Protein AF-Q1QJ31-F1 (afdb_monomer_lite)

Foldseek 3Di:
DEKDWPDQEAEAFDKIKIKQAQAQFFFKKKKWKWFDLVFFFPVNDTDTDDIDMDTQLDPQFPVRGSPRMGIHMDTHHNVRRQERTKMKMWMDTPPDIYIDIHGHYHDPPPD

Radius of gyration: 14.3 Å; chains: 1; bounding box: 33×32×36 Å

Secondary structure (DSSP, 8-state):
-EEEES-SEE-TT-EEEEEEESPPTT-EEEEEEEEBTTB--TTS---BPPPEEEETTSTT-SS-S-SSEEEEEEEPPSSSTTTTPEEEEEEEETTEEEEEEEEEPPP----

Sequence (111 aa):
MTVTTDRLDYVPGSTATFIAAGVNSGRSIRFQIVDLASAPGINGIADVYAPFKVTDGGTGDADRPANGTVVAKWQVPADGSATGAKLQLTATSGSRTAITTFSDAPNKIVS

Organism: Nitrobacter hamburgensis (strain DSM 10229 / NCIMB 13809 / X14) (NCBI:txid323097)

pLDDT: mean 95.29, std 10.03, range [42.06, 98.88]

Structure (mmCIF, N/CA/C/O backbone):
data_AF-Q1QJ31-F1
#
_entry.id   AF-Q1QJ31-F1
#
loop_
_atom_site.group_PDB
_atom_site.id
_atom_site.type_symbol
_atom_site.label_atom_id
_atom_site.label_alt_id
_atom_site.label_comp_id
_atom_site.label_asym_id
_atom_site.label_entity_id
_atom_site.label_seq_id
_atom_site.pdbx_PDB_ins_code
_atom_site.Cartn_x
_atom_site.Cartn_y
_atom_site.Cartn_z
_atom_site.occupancy
_atom_site.B_iso_or_equiv
_atom_site.auth_seq_id
_atom_site.auth_comp_id
_atom_site.auth_asym_id
_atom_site.auth_atom_id
_atom_site.pdbx_PDB_model_num
ATOM 1 N N . MET A 1 1 ? 1.089 3.779 15.849 1.00 95.38 1 MET A N 1
ATOM 2 C CA . MET A 1 1 ? 0.386 2.958 14.854 1.00 95.38 1 MET A CA 1
ATOM 3 C C . MET A 1 1 ? 1.442 2.284 14.012 1.00 95.38 1 MET A C 1
ATOM 5 O O . MET A 1 1 ? 2.540 2.824 13.913 1.00 95.38 1 MET A O 1
ATOM 9 N N . THR A 1 2 ? 1.129 1.134 13.454 1.00 98.56 2 THR A N 1
ATOM 10 C CA . THR A 1 2 ? 2.010 0.398 12.546 1.00 98.56 2 THR A CA 1
ATOM 11 C C . THR A 1 2 ? 1.321 0.257 11.199 1.00 98.56 2 THR A C 1
ATOM 13 O O . THR A 1 2 ? 0.106 0.430 11.105 1.00 98.56 2 THR A O 1
ATOM 16 N N . VAL A 1 3 ? 2.101 -0.032 10.162 1.00 98.81 3 VAL A N 1
ATOM 17 C CA . VAL A 1 3 ? 1.575 -0.458 8.869 1.00 98.81 3 VAL A CA 1
ATOM 18 C C . VAL A 1 3 ? 2.454 -1.581 8.334 1.00 98.81 3 VAL A C 1
ATOM 20 O O . VAL A 1 3 ? 3.679 -1.490 8.397 1.00 98.81 3 VAL A O 1
ATOM 23 N N . THR A 1 4 ? 1.836 -2.651 7.852 1.00 98.81 4 THR A N 1
ATOM 24 C CA . 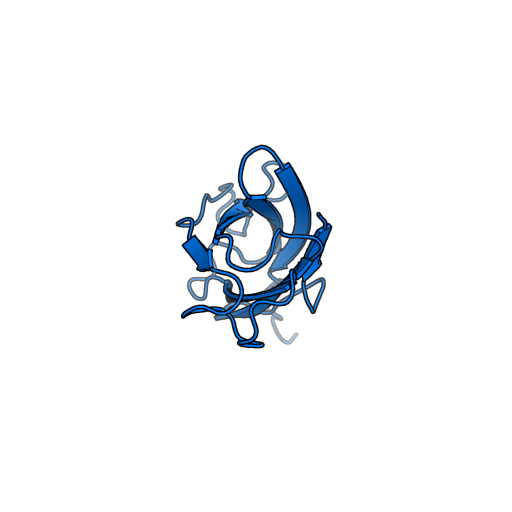THR A 1 4 ? 2.507 -3.794 7.228 1.00 98.81 4 THR A CA 1
ATOM 25 C C . THR A 1 4 ? 1.786 -4.188 5.948 1.00 98.81 4 THR A C 1
ATOM 27 O O . THR A 1 4 ? 0.693 -3.703 5.651 1.00 98.81 4 THR A O 1
ATOM 30 N N . THR A 1 5 ? 2.416 -5.073 5.190 1.00 98.56 5 THR A N 1
ATOM 31 C CA . THR A 1 5 ? 1.859 -5.702 3.997 1.00 98.56 5 THR A CA 1
ATOM 32 C C . THR A 1 5 ? 1.825 -7.221 4.212 1.00 98.56 5 THR A C 1
ATOM 34 O O . THR A 1 5 ? 2.603 -7.737 5.018 1.00 98.56 5 THR A O 1
ATOM 37 N N . ASP A 1 6 ? 0.929 -7.951 3.543 1.00 98.38 6 ASP A N 1
ATOM 38 C CA . ASP A 1 6 ? 0.813 -9.412 3.709 1.00 98.38 6 ASP A CA 1
ATOM 39 C C . ASP A 1 6 ? 1.961 -10.193 3.049 1.00 98.38 6 ASP A C 1
ATOM 41 O O . ASP A 1 6 ? 2.282 -11.311 3.453 1.00 98.38 6 ASP A O 1
ATOM 45 N N . ARG A 1 7 ? 2.614 -9.582 2.059 1.00 98.38 7 ARG A N 1
ATOM 46 C CA . ARG A 1 7 ? 3.829 -10.067 1.393 1.00 98.38 7 ARG A CA 1
ATOM 47 C C . ARG A 1 7 ? 4.845 -8.943 1.253 1.00 98.38 7 ARG A C 1
ATOM 49 O O . ARG A 1 7 ? 4.485 -7.765 1.244 1.00 98.38 7 ARG A O 1
ATOM 56 N N . LEU A 1 8 ? 6.112 -9.322 1.124 1.00 98.00 8 LEU A N 1
ATOM 57 C CA . LEU A 1 8 ? 7.206 -8.389 0.841 1.00 98.00 8 LEU A CA 1
ATOM 58 C C . LEU A 1 8 ? 7.405 -8.142 -0.658 1.00 98.00 8 LEU A C 1
ATOM 60 O O . LEU A 1 8 ? 8.037 -7.154 -1.012 1.00 98.00 8 LEU A O 1
ATOM 64 N N . ASP A 1 9 ? 6.871 -9.015 -1.510 1.00 97.88 9 ASP A N 1
ATOM 65 C CA . ASP A 1 9 ? 7.029 -8.969 -2.961 1.00 97.88 9 ASP A CA 1
ATOM 66 C C . ASP A 1 9 ? 5.730 -9.430 -3.638 1.00 97.88 9 ASP A C 1
ATOM 68 O O . ASP A 1 9 ? 5.106 -10.412 -3.206 1.00 97.88 9 ASP A O 1
ATOM 72 N N . TYR A 1 10 ? 5.302 -8.700 -4.662 1.00 97.19 10 TYR A N 1
ATOM 73 C CA . TYR A 1 10 ? 4.035 -8.905 -5.362 1.00 97.19 10 TYR A CA 1
ATOM 74 C C . TYR A 1 10 ? 4.285 -8.987 -6.852 1.00 97.19 10 TYR A C 1
ATOM 76 O O . TYR A 1 10 ? 5.072 -8.223 -7.372 1.00 97.19 10 TYR A O 1
ATOM 84 N N . VAL A 1 11 ? 3.592 -9.872 -7.560 1.00 95.38 11 VAL A N 1
ATOM 85 C CA . VAL A 1 11 ? 3.677 -9.871 -9.027 1.00 95.38 11 VAL A CA 1
ATOM 86 C C . VAL A 1 11 ? 2.916 -8.669 -9.608 1.00 95.38 11 VAL A C 1
ATOM 88 O O . VAL A 1 11 ? 1.886 -8.292 -9.019 1.00 95.38 11 VAL A O 1
ATOM 91 N N . PRO A 1 12 ? 3.331 -8.130 -10.771 1.00 95.56 12 PRO A N 1
ATOM 92 C CA . PRO A 1 12 ? 2.613 -7.047 -11.433 1.00 95.56 12 PRO A CA 1
ATOM 93 C C . PRO A 1 12 ? 1.132 -7.382 -11.620 1.00 95.56 12 PRO A C 1
ATOM 95 O O . PRO A 1 12 ? 0.762 -8.514 -11.950 1.00 95.56 12 PRO A O 1
ATOM 98 N N . GLY A 1 13 ? 0.259 -6.409 -11.361 1.00 95.81 13 GLY A N 1
ATOM 99 C CA . GLY A 1 13 ? -1.191 -6.593 -11.449 1.00 95.81 13 GLY A CA 1
ATOM 100 C C . GLY A 1 13 ? -1.834 -7.428 -10.335 1.00 95.81 13 GLY A C 1
ATOM 101 O O . GLY A 1 13 ? -3.045 -7.643 -10.385 1.00 95.81 13 GLY A O 1
ATOM 102 N N . SER A 1 14 ? -1.091 -7.905 -9.331 1.00 97.12 14 SER A N 1
ATOM 103 C CA . SER A 1 14 ? -1.694 -8.557 -8.158 1.00 97.12 14 SER A CA 1
ATOM 104 C C . SER A 1 14 ? -2.254 -7.549 -7.146 1.00 97.12 14 SER A C 1
ATOM 106 O O . SER A 1 14 ? -2.168 -6.334 -7.322 1.00 97.12 14 SER A O 1
ATOM 108 N N . THR A 1 15 ? -2.881 -8.051 -6.080 1.00 98.19 15 THR A N 1
ATOM 109 C CA . THR A 1 15 ? -3.435 -7.219 -5.005 1.00 98.19 15 THR A CA 1
ATOM 110 C C . THR A 1 15 ? -2.574 -7.332 -3.754 1.00 98.19 15 THR A C 1
ATOM 112 O O . THR A 1 15 ? -2.421 -8.426 -3.209 1.00 98.19 15 THR A O 1
ATOM 115 N N . ALA A 1 16 ? -2.081 -6.196 -3.268 1.00 98.56 16 ALA A N 1
ATOM 116 C CA . ALA A 1 16 ? -1.445 -6.083 -1.966 1.00 98.56 16 ALA A CA 1
ATOM 117 C C . ALA A 1 16 ? -2.486 -5.833 -0.870 1.00 98.56 16 ALA A C 1
ATOM 119 O O . ALA A 1 16 ? -3.416 -5.040 -1.054 1.00 98.56 16 ALA A O 1
ATOM 120 N N . THR A 1 17 ? -2.322 -6.496 0.276 1.00 98.75 17 THR A N 1
ATOM 121 C CA . THR A 1 17 ? -3.131 -6.263 1.475 1.00 98.75 17 THR A CA 1
ATOM 122 C C . THR A 1 17 ? -2.302 -5.507 2.499 1.00 98.75 17 THR A C 1
ATOM 124 O O . THR A 1 17 ? -1.255 -5.970 2.949 1.00 98.75 17 THR A O 1
ATOM 127 N N . PHE A 1 18 ? -2.781 -4.332 2.885 1.00 98.81 18 PHE A N 1
ATOM 128 C CA . PHE A 1 18 ? -2.150 -3.472 3.875 1.00 98.81 18 PHE A CA 1
ATOM 129 C C . PHE A 1 18 ? -2.889 -3.579 5.199 1.00 98.81 18 PHE A C 1
ATOM 131 O O . PHE A 1 18 ? -4.114 -3.488 5.234 1.00 98.81 18 PHE A O 1
ATOM 138 N N . ILE A 1 19 ? -2.143 -3.732 6.289 1.00 98.75 19 ILE A N 1
ATOM 139 C CA . ILE A 1 19 ? -2.692 -3.833 7.641 1.00 98.75 19 ILE A CA 1
ATOM 140 C C . ILE A 1 19 ? -2.148 -2.659 8.442 1.00 98.75 19 ILE A C 1
ATOM 142 O O . ILE A 1 19 ? -0.946 -2.582 8.698 1.00 98.75 19 ILE A O 1
ATOM 146 N N . ALA A 1 20 ? -3.021 -1.733 8.828 1.00 98.69 20 ALA A N 1
ATOM 147 C CA . ALA A 1 20 ? -2.676 -0.626 9.709 1.00 98.69 20 ALA A CA 1
ATOM 148 C C . ALA A 1 20 ? -3.306 -0.847 11.085 1.00 98.69 20 ALA A C 1
ATOM 150 O O . ALA A 1 20 ? -4.518 -0.984 11.178 1.00 98.69 20 ALA A O 1
ATOM 151 N N . ALA A 1 21 ? -2.502 -0.865 12.150 1.00 98.38 21 ALA A N 1
ATOM 152 C CA . ALA A 1 21 ? -2.967 -1.194 13.500 1.00 98.38 21 ALA A CA 1
ATOM 153 C C . ALA A 1 21 ? -2.617 -0.116 14.537 1.00 98.38 21 ALA A C 1
ATOM 155 O O . ALA A 1 21 ? -1.686 0.688 14.376 1.00 98.38 21 ALA A O 1
ATOM 156 N N . GLY A 1 22 ? -3.364 -0.106 15.643 1.00 97.19 22 GLY A N 1
ATOM 157 C CA . GLY A 1 22 ? -3.226 0.887 16.711 1.00 97.19 22 GLY A CA 1
ATOM 158 C C . GLY A 1 22 ? -3.738 2.268 16.297 1.00 97.19 22 GLY A C 1
ATOM 159 O O . GLY A 1 22 ? -3.188 3.292 16.729 1.00 97.19 22 GLY A O 1
ATOM 160 N N . VAL A 1 23 ? -4.738 2.282 15.417 1.00 95.94 23 VAL A N 1
ATOM 161 C CA . VAL A 1 23 ? -5.498 3.449 14.962 1.00 95.94 23 VAL A CA 1
ATOM 162 C C . VAL A 1 23 ? -6.642 3.671 15.957 1.00 95.94 23 VAL A C 1
ATOM 164 O O . VAL A 1 23 ? -7.057 2.746 16.648 1.00 95.94 23 VAL A O 1
ATOM 167 N N . ASN A 1 24 ? -7.118 4.905 16.112 1.00 96.38 24 ASN A N 1
ATOM 168 C CA . ASN A 1 24 ? -8.280 5.137 16.974 1.00 96.38 24 ASN A CA 1
ATOM 169 C C . ASN A 1 24 ? -9.533 4.600 16.267 1.00 96.38 24 ASN A C 1
ATOM 171 O O . ASN A 1 24 ? -9.752 4.971 15.114 1.00 96.38 24 ASN A O 1
ATOM 175 N N . SER A 1 25 ? -10.356 3.814 16.965 1.00 97.31 25 SER A N 1
ATOM 176 C CA . SER A 1 25 ? -11.564 3.202 16.401 1.00 97.31 25 SER A CA 1
ATOM 177 C C . SER A 1 25 ? -12.434 4.197 15.630 1.00 97.31 25 SER A C 1
ATOM 179 O O . SER A 1 25 ? -12.705 5.302 16.111 1.00 97.31 25 SER A O 1
ATOM 181 N N . GLY A 1 26 ? -12.854 3.824 14.419 1.00 96.81 26 GLY A N 1
ATOM 182 C CA . GLY A 1 26 ? -13.696 4.665 13.559 1.00 96.81 26 GLY A CA 1
ATOM 183 C C . GLY A 1 26 ? -12.960 5.804 12.846 1.00 96.81 26 GLY A C 1
ATOM 184 O O . GLY A 1 26 ? -13.594 6.636 12.191 1.00 96.81 26 GLY A O 1
ATOM 185 N N . ARG A 1 27 ? -11.629 5.913 12.977 1.00 97.69 27 ARG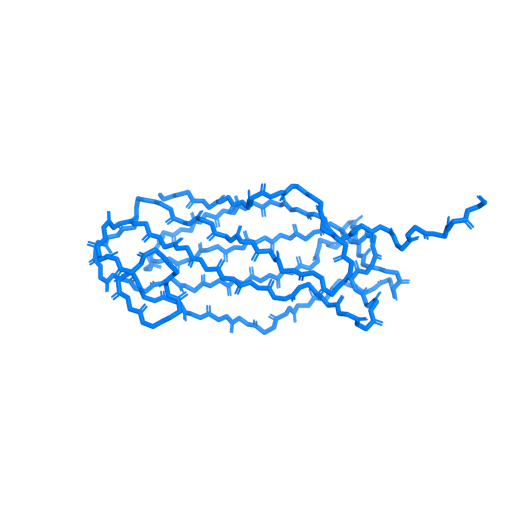 A N 1
ATOM 186 C CA . ARG A 1 27 ? -10.848 6.928 12.256 1.00 97.69 27 ARG A CA 1
ATOM 187 C C . ARG A 1 27 ? -10.452 6.465 10.871 1.00 97.69 27 ARG A C 1
ATOM 189 O O . ARG A 1 27 ? -10.279 5.287 10.587 1.00 97.69 27 ARG A O 1
ATOM 196 N N . SER A 1 28 ? -10.266 7.455 10.010 1.00 97.94 28 SER A N 1
ATOM 197 C CA . SER A 1 28 ? -9.757 7.221 8.675 1.00 97.94 28 SER A CA 1
ATOM 198 C C . SER A 1 28 ? -8.245 7.310 8.589 1.00 97.94 28 SER A C 1
ATOM 200 O O . SER A 1 28 ? -7.620 8.185 9.191 1.00 97.94 28 SER A O 1
ATOM 202 N N . ILE A 1 29 ? -7.700 6.467 7.726 1.00 98.50 29 ILE A N 1
ATOM 203 C CA . ILE A 1 29 ? -6.293 6.374 7.380 1.00 98.50 29 ILE A CA 1
ATOM 204 C C . ILE A 1 29 ? -6.151 6.749 5.913 1.00 98.50 29 ILE A C 1
ATOM 206 O O . ILE A 1 29 ? -6.889 6.246 5.065 1.00 98.50 29 ILE A O 1
ATOM 210 N N . ARG A 1 30 ? -5.209 7.640 5.613 1.00 98.69 30 ARG A N 1
ATOM 211 C CA . ARG A 1 30 ? -4.758 7.907 4.247 1.00 98.69 30 ARG A CA 1
ATOM 212 C C . ARG A 1 30 ? -3.555 7.020 3.952 1.00 98.69 30 ARG A C 1
ATOM 214 O O . ARG A 1 30 ? -2.590 7.052 4.712 1.00 98.69 30 ARG A O 1
ATOM 221 N N . PHE A 1 31 ? -3.608 6.287 2.851 1.00 98.81 31 PHE A N 1
ATOM 222 C CA . PHE A 1 31 ? -2.504 5.498 2.323 1.00 98.81 31 PHE A CA 1
ATOM 223 C C . PHE A 1 31 ? -1.925 6.205 1.094 1.00 98.81 31 PHE A C 1
ATOM 225 O O . PHE A 1 31 ? -2.668 6.644 0.213 1.00 98.81 31 PHE A O 1
ATOM 232 N N . GLN A 1 32 ? -0.603 6.340 1.055 1.00 98.88 32 GLN A N 1
ATOM 233 C CA . GLN A 1 32 ? 0.164 6.860 -0.074 1.00 98.88 32 GLN A CA 1
ATOM 234 C C . GLN A 1 32 ? 1.241 5.841 -0.425 1.00 98.88 32 GLN A C 1
ATOM 236 O O . GLN A 1 32 ? 1.970 5.396 0.459 1.00 98.88 32 GLN A O 1
ATOM 241 N N . ILE A 1 33 ? 1.342 5.507 -1.705 1.00 98.81 33 ILE A N 1
ATOM 242 C CA . ILE A 1 33 ? 2.361 4.607 -2.235 1.00 98.81 33 ILE A CA 1
ATOM 243 C C . ILE A 1 33 ? 3.233 5.418 -3.181 1.00 98.81 33 ILE A C 1
ATOM 245 O O . ILE A 1 33 ? 2.716 6.246 -3.938 1.00 98.81 33 ILE A O 1
ATOM 249 N N . VAL A 1 34 ? 4.541 5.213 -3.098 1.00 98.69 34 VAL A N 1
ATOM 250 C CA . VAL A 1 34 ? 5.532 5.771 -4.021 1.00 98.69 34 VAL A CA 1
ATOM 251 C C . VAL A 1 34 ? 6.584 4.717 -4.311 1.00 98.69 34 VAL A C 1
ATOM 253 O O . VAL A 1 34 ? 6.897 3.913 -3.430 1.00 98.69 34 VAL A O 1
ATOM 256 N N . ASP A 1 35 ? 7.171 4.756 -5.494 1.00 98.50 35 ASP A N 1
ATOM 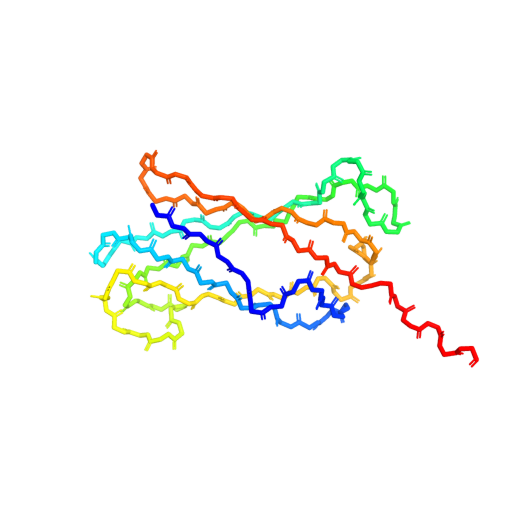257 C CA . ASP A 1 35 ? 8.432 4.066 -5.729 1.00 98.50 35 ASP A CA 1
ATOM 258 C C . ASP A 1 35 ? 9.549 4.788 -4.964 1.00 98.50 35 ASP A C 1
ATOM 260 O O . ASP A 1 35 ? 9.554 6.015 -4.807 1.00 98.50 35 ASP A O 1
ATOM 264 N N . LEU A 1 36 ? 10.528 4.037 -4.469 1.00 98.31 36 LEU A N 1
ATOM 265 C CA . LEU A 1 36 ? 11.732 4.628 -3.908 1.00 98.31 36 LEU A CA 1
ATOM 266 C C . LEU A 1 36 ? 12.609 5.165 -5.036 1.00 98.31 36 LEU A C 1
ATOM 268 O O . LEU A 1 36 ? 12.967 4.438 -5.956 1.00 98.31 36 LEU A O 1
ATOM 272 N N . ALA A 1 37 ? 13.072 6.407 -4.897 1.00 97.38 37 ALA A N 1
ATOM 273 C CA . ALA A 1 37 ? 13.977 7.027 -5.866 1.00 97.38 37 ALA A CA 1
ATOM 274 C C . ALA A 1 37 ? 15.285 6.240 -6.092 1.00 97.38 37 ALA A C 1
ATOM 276 O O . ALA A 1 37 ? 15.902 6.361 -7.144 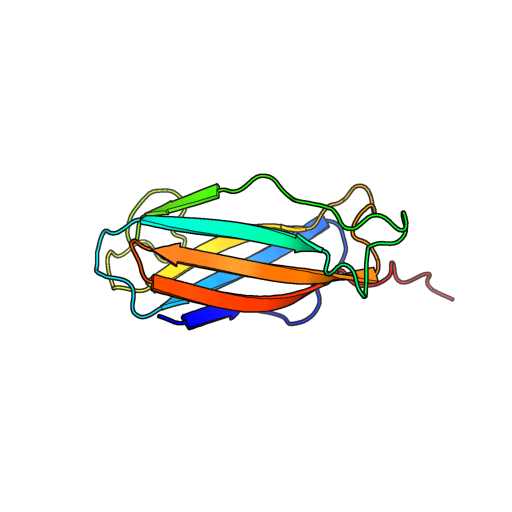1.00 97.38 37 ALA A O 1
ATOM 277 N N . SER A 1 38 ? 15.715 5.433 -5.117 1.00 97.75 38 SER A N 1
ATOM 278 C CA . SER A 1 38 ? 16.900 4.572 -5.225 1.00 97.75 38 SER A CA 1
ATOM 279 C C . SER A 1 38 ? 16.652 3.236 -5.934 1.00 97.75 38 SER A C 1
ATOM 281 O O . SER A 1 38 ? 17.615 2.527 -6.218 1.00 97.75 38 SER A O 1
ATOM 283 N N . ALA A 1 39 ? 15.393 2.872 -6.182 1.00 97.56 39 ALA A N 1
ATOM 284 C CA . ALA A 1 39 ? 14.986 1.633 -6.840 1.00 97.56 39 ALA A CA 1
ATOM 285 C C . ALA A 1 39 ? 13.639 1.842 -7.569 1.00 97.56 39 ALA A C 1
ATOM 287 O O . ALA A 1 39 ? 12.630 1.266 -7.143 1.00 97.56 39 ALA A O 1
ATOM 288 N N . PRO A 1 40 ? 13.614 2.704 -8.609 1.00 97.50 40 PRO A N 1
ATOM 289 C CA . PRO A 1 40 ? 12.422 2.940 -9.421 1.00 97.50 40 PRO A CA 1
ATOM 290 C C . PRO A 1 40 ? 12.028 1.684 -10.208 1.00 97.50 40 PRO A C 1
ATOM 292 O O . PRO A 1 40 ? 12.802 0.725 -10.289 1.00 97.50 40 PRO A O 1
ATOM 295 N N . GLY A 1 41 ? 10.840 1.703 -10.809 1.00 95.75 41 GLY A N 1
ATOM 296 C CA . GLY A 1 41 ? 10.403 0.643 -11.713 1.00 95.75 41 GLY A CA 1
ATOM 297 C C . GLY A 1 41 ? 11.196 0.592 -13.022 1.00 95.75 41 GLY A C 1
ATOM 298 O O . GLY A 1 41 ? 12.126 1.368 -13.264 1.00 95.75 41 GLY A O 1
ATOM 299 N N . ILE A 1 42 ? 10.825 -0.341 -13.900 1.00 94.38 42 ILE A N 1
ATOM 300 C CA . ILE A 1 42 ? 11.530 -0.616 -15.165 1.00 94.38 42 ILE A CA 1
ATOM 301 C C . ILE A 1 42 ? 11.585 0.590 -16.119 1.00 94.38 42 ILE A C 1
ATOM 303 O O . ILE A 1 42 ? 12.464 0.664 -16.977 1.00 94.38 42 ILE A O 1
ATOM 307 N N . ASN A 1 43 ? 10.667 1.546 -15.969 1.00 92.50 43 ASN A N 1
ATOM 308 C CA . ASN A 1 43 ? 10.653 2.799 -16.723 1.00 92.50 43 ASN A CA 1
ATOM 309 C C . ASN A 1 43 ? 11.735 3.801 -16.253 1.00 92.50 43 ASN A C 1
ATOM 311 O O . ASN A 1 43 ? 11.933 4.828 -16.902 1.00 92.50 43 ASN A O 1
ATOM 315 N N . GLY A 1 44 ? 12.436 3.517 -15.147 1.00 95.88 44 GLY A N 1
ATOM 316 C CA . GLY A 1 44 ? 13.450 4.386 -14.546 1.00 95.88 44 GLY A CA 1
ATOM 317 C C . GLY A 1 44 ? 12.885 5.619 -13.832 1.00 95.88 44 GLY A C 1
ATOM 318 O O . GLY A 1 44 ? 13.653 6.510 -13.467 1.00 95.88 44 GLY A O 1
ATOM 319 N N . ILE A 1 45 ? 11.568 5.693 -13.639 1.00 96.44 45 ILE A N 1
ATOM 320 C CA . ILE A 1 45 ? 10.861 6.803 -12.998 1.00 96.44 45 ILE A CA 1
ATOM 321 C C . ILE A 1 45 ? 10.418 6.351 -11.606 1.00 96.44 45 ILE A C 1
ATOM 323 O O . ILE A 1 45 ? 9.976 5.225 -11.416 1.00 96.44 45 ILE A O 1
ATOM 327 N N . ALA A 1 46 ? 10.568 7.226 -10.610 1.00 97.75 46 ALA A N 1
ATOM 328 C CA . ALA A 1 46 ? 10.026 6.976 -9.281 1.00 97.75 46 ALA A CA 1
ATOM 329 C C . ALA A 1 46 ? 8.570 7.459 -9.233 1.00 97.75 46 ALA A C 1
ATOM 331 O O . ALA A 1 46 ? 8.315 8.648 -9.010 1.00 97.75 46 ALA A O 1
ATOM 332 N N . ASP A 1 47 ? 7.629 6.553 -9.490 1.00 98.00 47 ASP A N 1
ATOM 333 C CA . ASP A 1 47 ? 6.219 6.895 -9.622 1.00 98.00 47 ASP A CA 1
ATOM 334 C C . ASP A 1 47 ? 5.550 7.210 -8.270 1.00 98.00 47 ASP A C 1
ATOM 336 O O . ASP A 1 47 ? 5.906 6.698 -7.203 1.00 98.00 47 ASP A O 1
ATOM 340 N N . VAL A 1 48 ? 4.545 8.090 -8.314 1.00 98.31 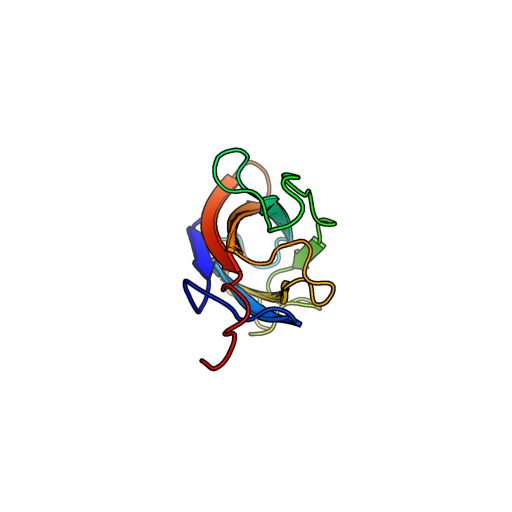48 VAL A N 1
ATOM 341 C CA . VAL A 1 48 ? 3.702 8.456 -7.167 1.00 98.31 48 VAL A CA 1
ATOM 342 C C . VAL A 1 48 ? 2.267 8.064 -7.483 1.00 98.31 48 VAL A C 1
ATOM 344 O O . VAL A 1 48 ? 1.613 8.672 -8.329 1.00 98.31 48 VAL A O 1
ATOM 347 N N . TYR A 1 49 ? 1.751 7.065 -6.773 1.00 98.06 49 TYR A N 1
ATOM 348 C CA . TYR A 1 49 ? 0.419 6.528 -7.043 1.00 98.06 49 TYR A CA 1
ATOM 349 C C . TYR A 1 49 ? -0.679 7.367 -6.391 1.00 98.06 49 TYR A C 1
ATOM 351 O O . TYR A 1 49 ? -0.462 8.045 -5.382 1.00 98.06 49 TYR A O 1
ATOM 359 N N . ALA A 1 50 ? -1.893 7.308 -6.943 1.00 98.31 50 ALA A N 1
ATOM 360 C CA . ALA A 1 50 ? -3.030 8.026 -6.381 1.00 98.31 50 ALA A CA 1
ATOM 361 C C . ALA A 1 50 ? -3.284 7.585 -4.920 1.00 98.31 50 ALA A C 1
ATOM 363 O O . ALA A 1 50 ? -3.459 6.390 -4.660 1.00 98.31 50 ALA A O 1
ATOM 364 N N . PRO A 1 51 ? -3.313 8.518 -3.950 1.00 98.44 51 PRO A N 1
ATOM 365 C CA . PRO A 1 51 ? -3.601 8.182 -2.565 1.00 98.44 51 PRO A CA 1
ATOM 366 C C . PRO A 1 51 ? -5.053 7.744 -2.409 1.00 98.44 51 PRO A C 1
ATOM 368 O O . PRO A 1 51 ? -5.949 8.244 -3.091 1.00 98.44 51 PRO A O 1
ATOM 371 N N . PHE A 1 52 ? -5.306 6.904 -1.414 1.00 98.62 52 PHE A N 1
ATOM 372 C CA . PHE A 1 52 ? -6.661 6.510 -1.047 1.00 98.62 52 PHE A CA 1
ATOM 373 C C . PHE A 1 52 ? -6.858 6.546 0.466 1.00 98.62 52 PHE A C 1
ATOM 375 O O . PHE A 1 52 ? -5.911 6.685 1.246 1.00 98.62 52 PHE A O 1
ATOM 382 N N . LYS A 1 53 ? -8.120 6.493 0.889 1.00 98.31 53 LYS A N 1
ATOM 383 C CA . LYS A 1 53 ? -8.518 6.646 2.285 1.00 98.31 53 LYS A CA 1
ATOM 384 C C . LYS A 1 53 ? -9.478 5.532 2.671 1.00 98.31 53 LYS A C 1
ATOM 386 O O . LYS A 1 53 ? -10.441 5.290 1.951 1.00 98.31 53 LYS A O 1
ATOM 391 N N . VAL A 1 54 ? -9.234 4.907 3.817 1.00 98.62 54 VAL A N 1
ATOM 392 C CA . VAL A 1 54 ? -10.104 3.874 4.395 1.00 98.62 54 VAL A CA 1
ATOM 393 C C . VAL A 1 54 ? -10.434 4.259 5.829 1.00 98.62 54 VAL A C 1
ATOM 395 O O . VAL A 1 54 ? -9.572 4.773 6.541 1.00 98.62 54 VAL A O 1
ATOM 398 N N . THR A 1 55 ? -11.684 4.070 6.237 1.00 98.44 55 THR A N 1
ATOM 399 C CA . THR A 1 55 ? -12.138 4.304 7.614 1.00 98.44 55 THR A CA 1
ATOM 400 C C . THR A 1 55 ? -12.241 2.978 8.341 1.00 98.44 55 THR A C 1
ATOM 402 O O . THR A 1 55 ? -12.876 2.081 7.808 1.00 98.44 55 THR A O 1
ATOM 405 N N . ASP A 1 56 ? -11.660 2.895 9.538 1.00 98.56 56 ASP A N 1
ATOM 406 C CA . ASP A 1 56 ? -11.765 1.748 10.448 1.00 98.56 56 ASP A CA 1
ATOM 407 C C . ASP A 1 56 ? -13.229 1.420 10.758 1.00 98.56 56 ASP A C 1
ATOM 409 O O . ASP A 1 56 ? -13.972 2.258 11.280 1.00 98.56 56 ASP A O 1
ATOM 413 N N . GLY A 1 57 ? -13.651 0.226 10.358 1.00 98.31 57 GLY A N 1
ATOM 414 C CA . GLY A 1 57 ? -15.030 -0.243 10.388 1.00 98.31 57 GLY A CA 1
ATOM 415 C C . GLY A 1 57 ? -15.951 0.299 9.287 1.00 98.31 57 GLY A C 1
ATOM 416 O O . GLY A 1 57 ? -17.173 0.170 9.376 1.00 98.31 57 GLY A O 1
ATOM 417 N N . GLY A 1 58 ? -15.396 0.961 8.271 1.00 97.31 58 GLY A N 1
ATOM 418 C CA . GLY A 1 58 ? -16.129 1.580 7.166 1.00 97.31 58 GLY A CA 1
ATOM 419 C C . GLY A 1 58 ? -15.941 0.878 5.819 1.00 97.31 58 GLY A C 1
ATOM 420 O O . GLY A 1 58 ? -15.264 -0.138 5.687 1.00 97.31 58 GLY A O 1
ATOM 421 N N . THR A 1 59 ? -16.532 1.446 4.765 1.00 94.00 59 THR A N 1
ATOM 422 C CA . THR A 1 59 ? -16.331 0.952 3.394 1.00 94.00 59 THR A CA 1
ATOM 423 C C . THR A 1 59 ? -14.852 1.011 3.006 1.00 94.00 59 THR A C 1
ATOM 425 O O . THR A 1 59 ? -14.192 2.034 3.190 1.00 94.00 59 THR A O 1
ATOM 428 N N . GLY A 1 60 ? -14.353 -0.081 2.424 1.00 93.88 60 GLY A N 1
ATOM 429 C CA . GLY A 1 60 ? -12.945 -0.240 2.057 1.00 93.88 60 GLY A CA 1
ATOM 430 C C . GLY A 1 60 ? -12.099 -0.892 3.148 1.00 93.88 60 GLY A C 1
ATOM 431 O O . GLY A 1 60 ? -10.985 -1.313 2.847 1.00 93.88 60 GLY A O 1
ATOM 432 N N . ASP A 1 61 ? -12.635 -1.019 4.364 1.00 98.56 61 ASP A N 1
ATOM 433 C CA . ASP A 1 61 ? -12.025 -1.803 5.425 1.00 98.56 61 ASP A CA 1
ATOM 434 C C . ASP A 1 61 ? -12.467 -3.262 5.322 1.00 98.56 61 ASP A C 1
ATOM 436 O O . ASP A 1 61 ? -13.657 -3.589 5.395 1.00 98.56 61 ASP A O 1
ATOM 440 N N . ALA A 1 62 ? -11.515 -4.143 5.033 1.00 98.12 62 ALA A N 1
ATOM 441 C CA . ALA A 1 62 ? -11.812 -5.515 4.657 1.00 98.12 62 ALA A CA 1
ATOM 442 C C . ALA A 1 62 ? -12.133 -6.410 5.857 1.00 98.12 62 ALA A C 1
ATOM 444 O O . ALA A 1 62 ? -12.814 -7.420 5.661 1.00 98.12 62 ALA A O 1
ATOM 445 N N . ASP A 1 63 ? -11.677 -6.066 7.066 1.00 97.81 63 ASP A N 1
ATOM 446 C CA . ASP A 1 63 ? -12.036 -6.818 8.269 1.00 97.81 63 ASP A CA 1
ATOM 447 C C . ASP A 1 63 ? -13.426 -6.424 8.792 1.00 97.81 63 ASP A C 1
ATOM 449 O O . ASP A 1 63 ? -14.159 -7.331 9.182 1.00 97.81 63 ASP A O 1
ATOM 453 N N . ARG A 1 64 ? -13.836 -5.149 8.642 1.00 95.31 64 ARG A N 1
ATOM 454 C CA . ARG A 1 64 ? -15.175 -4.530 8.836 1.00 95.31 64 ARG A CA 1
ATOM 455 C C . ARG A 1 64 ? -15.541 -3.973 10.223 1.00 95.31 64 ARG A C 1
ATOM 457 O O . ARG A 1 64 ? -16.394 -3.086 10.251 1.00 95.31 64 ARG A O 1
ATOM 464 N N . PRO A 1 65 ? -15.059 -4.474 11.373 1.00 98.00 65 PRO A N 1
ATOM 465 C CA . PRO A 1 65 ? -15.300 -3.837 12.665 1.00 98.00 65 PRO A CA 1
ATOM 466 C C . PRO A 1 65 ? -14.474 -2.569 12.866 1.00 98.00 65 PRO A C 1
ATOM 468 O O . PRO A 1 65 ? -13.315 -2.542 12.495 1.00 98.00 65 PRO A O 1
ATOM 471 N N . ALA A 1 66 ? -15.023 -1.583 13.581 1.00 98.00 66 ALA A N 1
ATOM 472 C CA . ALA A 1 66 ? -14.250 -0.444 14.079 1.00 98.00 66 ALA A CA 1
ATOM 473 C C . ALA A 1 66 ? -13.389 -0.859 15.294 1.00 98.00 66 ALA A C 1
ATOM 475 O O . ALA A 1 66 ? -13.772 -0.619 16.444 1.00 98.00 66 ALA A O 1
ATOM 476 N N . ASN A 1 67 ? -12.263 -1.537 15.067 1.00 98.00 67 ASN A N 1
ATOM 477 C CA . ASN A 1 67 ? -11.493 -2.239 16.108 1.00 98.00 67 ASN A CA 1
ATOM 478 C C . ASN A 1 67 ? -10.077 -1.670 16.341 1.00 98.00 67 ASN A C 1
ATOM 480 O O . ASN A 1 67 ? -9.315 -2.215 17.141 1.00 98.00 67 ASN A O 1
ATOM 484 N N . GLY A 1 68 ? -9.726 -0.565 15.681 1.00 98.00 68 GLY A N 1
ATOM 485 C CA . GLY A 1 68 ? -8.389 0.030 15.721 1.00 98.00 68 GLY A CA 1
ATOM 486 C C . GLY A 1 68 ? -7.396 -0.595 14.735 1.00 98.00 68 GLY A C 1
ATOM 487 O O . GLY A 1 68 ? -6.201 -0.264 14.781 1.00 98.00 68 GLY A O 1
ATOM 488 N N . THR A 1 69 ? -7.878 -1.471 13.854 1.00 98.50 69 THR A N 1
ATOM 489 C CA . THR A 1 69 ? -7.170 -2.086 12.730 1.00 98.50 69 THR A CA 1
ATOM 490 C C . THR A 1 69 ? -7.915 -1.752 11.448 1.00 98.50 69 THR A C 1
ATOM 492 O O . THR A 1 69 ? -9.131 -1.720 11.433 1.00 98.50 69 THR A O 1
ATOM 495 N N . VAL A 1 70 ? -7.177 -1.485 10.378 1.00 98.75 70 VAL A N 1
ATOM 496 C CA . VAL A 1 70 ? -7.728 -1.342 9.031 1.00 98.75 70 VAL A CA 1
ATOM 497 C C . VAL A 1 70 ? -7.009 -2.306 8.115 1.00 98.75 70 VAL A C 1
ATOM 499 O O . VAL A 1 70 ? -5.773 -2.296 8.052 1.00 98.75 70 VAL A O 1
ATOM 502 N N . VAL A 1 71 ? -7.780 -3.083 7.362 1.00 98.75 71 VAL A N 1
ATOM 503 C CA . VAL A 1 71 ? -7.288 -3.957 6.300 1.00 98.75 71 VAL A CA 1
ATOM 504 C C . VAL A 1 71 ? -7.684 -3.362 4.954 1.00 98.75 71 VAL A C 1
ATOM 506 O O . VAL A 1 71 ? -8.831 -3.453 4.524 1.00 98.75 71 VAL A O 1
ATOM 509 N N . ALA A 1 72 ? -6.722 -2.759 4.263 1.00 98.56 72 ALA A N 1
ATOM 510 C CA . ALA A 1 72 ? -6.940 -2.123 2.971 1.00 98.56 72 ALA A CA 1
ATOM 511 C C . ALA A 1 72 ? -6.323 -2.933 1.827 1.00 98.56 72 ALA A C 1
ATOM 513 O O . ALA A 1 72 ? -5.356 -3.668 2.017 1.00 98.56 72 ALA A O 1
ATOM 514 N N . LYS A 1 73 ? -6.868 -2.781 0.619 1.00 98.50 73 LYS A N 1
ATOM 515 C CA . LYS A 1 73 ? -6.366 -3.439 -0.592 1.00 98.50 73 LYS A CA 1
ATOM 516 C C . LYS A 1 73 ? -5.879 -2.414 -1.600 1.00 98.50 73 LYS A C 1
ATOM 518 O O . LYS A 1 73 ? -6.509 -1.371 -1.771 1.00 98.50 73 LYS A O 1
ATOM 523 N N . TRP A 1 74 ? -4.799 -2.742 -2.294 1.00 98.56 74 TRP A N 1
ATOM 524 C CA . TRP A 1 74 ? -4.253 -1.929 -3.372 1.00 98.56 74 TRP A CA 1
ATOM 525 C C . TRP A 1 74 ? -3.839 -2.807 -4.552 1.00 98.56 74 TRP A C 1
ATOM 527 O O . TRP A 1 74 ? -3.285 -3.887 -4.361 1.00 98.56 74 TRP A O 1
ATOM 537 N N . GLN A 1 75 ? -4.138 -2.351 -5.767 1.00 98.12 75 GLN A N 1
ATOM 538 C CA . GLN A 1 75 ? -3.755 -3.040 -6.995 1.00 98.12 75 GLN A CA 1
ATOM 539 C C . GLN A 1 75 ? -2.337 -2.613 -7.376 1.00 98.12 75 GLN A C 1
ATOM 541 O O . GLN A 1 75 ? -2.108 -1.431 -7.632 1.00 98.12 75 GLN A O 1
ATOM 546 N N . VAL A 1 76 ? -1.409 -3.566 -7.438 1.00 97.50 76 VAL A N 1
ATOM 547 C CA . VAL A 1 76 ? -0.068 -3.328 -7.985 1.00 97.50 76 VAL A CA 1
ATOM 548 C C . VAL A 1 76 ? -0.210 -2.987 -9.474 1.00 97.50 76 VAL A C 1
ATOM 550 O O . VAL A 1 76 ? -1.009 -3.648 -10.149 1.00 97.50 76 VAL A O 1
ATOM 553 N N . PRO A 1 77 ? 0.501 -1.974 -10.005 1.00 95.81 77 PRO A N 1
ATOM 554 C CA . PRO A 1 77 ? 0.402 -1.580 -11.404 1.00 95.81 77 PRO A CA 1
ATOM 555 C C . PRO A 1 77 ? 0.546 -2.773 -12.347 1.00 95.81 77 PRO A C 1
ATOM 557 O O . PRO A 1 77 ? 1.467 -3.577 -12.240 1.00 95.81 77 PRO A O 1
ATOM 560 N N . ALA A 1 78 ? -0.421 -2.915 -13.250 1.00 94.06 78 ALA A N 1
ATOM 561 C CA . ALA A 1 78 ? -0.452 -4.001 -14.228 1.00 94.06 78 ALA A CA 1
ATOM 562 C C . ALA A 1 78 ? 0.184 -3.601 -15.567 1.00 94.06 78 ALA A C 1
ATOM 564 O O . ALA A 1 78 ? 0.471 -4.460 -16.393 1.00 94.06 78 ALA A O 1
ATOM 565 N N . ASP A 1 79 ? 0.390 -2.302 -15.789 1.00 93.25 79 ASP A N 1
ATOM 566 C CA . ASP A 1 79 ? 1.004 -1.752 -17.002 1.00 93.25 79 ASP A CA 1
ATOM 567 C C . ASP A 1 79 ? 2.528 -1.963 -17.058 1.00 93.25 79 ASP A C 1
ATOM 569 O O . ASP A 1 79 ? 3.160 -1.658 -18.068 1.00 93.25 79 ASP A O 1
ATOM 573 N N . GLY A 1 80 ? 3.108 -2.504 -15.984 1.00 88.25 80 GLY A N 1
ATOM 574 C CA . GLY A 1 80 ? 4.528 -2.803 -15.854 1.00 88.25 80 GLY A CA 1
ATOM 575 C C . GLY A 1 80 ? 5.391 -1.612 -15.442 1.00 88.25 80 GLY A C 1
ATOM 576 O O . GLY A 1 80 ? 6.596 -1.789 -15.297 1.00 88.25 80 GLY A O 1
ATOM 577 N N . SER A 1 81 ? 4.814 -0.425 -15.217 1.00 91.81 81 SER A N 1
ATOM 578 C CA . SER A 1 81 ? 5.564 0.773 -14.795 1.00 91.81 81 SER A CA 1
ATOM 579 C C . SER A 1 81 ? 6.382 0.527 -13.524 1.00 91.81 81 SER A C 1
ATOM 581 O O . SER A 1 81 ? 7.574 0.820 -13.501 1.00 91.81 81 SER A O 1
ATOM 583 N N . ALA A 1 82 ? 5.774 -0.131 -12.535 1.00 95.62 82 ALA A N 1
ATOM 584 C CA . ALA A 1 82 ? 6.384 -0.469 -11.252 1.00 95.62 82 ALA A CA 1
ATOM 585 C C . ALA A 1 82 ? 7.286 -1.713 -11.271 1.00 95.62 82 ALA A C 1
ATOM 587 O O . ALA A 1 82 ? 7.903 -2.019 -10.255 1.00 95.62 82 ALA A O 1
ATOM 588 N N . THR A 1 83 ? 7.383 -2.455 -12.379 1.00 95.94 83 THR A N 1
ATOM 589 C CA . THR A 1 83 ? 8.048 -3.768 -12.378 1.00 95.94 83 THR A CA 1
ATOM 590 C C . THR A 1 83 ? 9.500 -3.661 -11.917 1.00 95.94 83 THR A C 1
ATOM 592 O O . THR A 1 83 ? 10.292 -2.921 -12.500 1.00 95.94 83 THR A O 1
ATOM 595 N N . GLY A 1 84 ? 9.859 -4.428 -10.883 1.00 96.38 84 GLY A N 1
ATOM 596 C CA . GLY A 1 84 ? 11.182 -4.405 -10.255 1.00 96.38 84 GLY A CA 1
ATOM 597 C C . GLY A 1 84 ? 11.398 -3.274 -9.240 1.00 96.38 84 GLY A C 1
ATOM 598 O O . GLY A 1 84 ? 12.476 -3.207 -8.645 1.00 96.38 84 GLY A O 1
ATOM 599 N N . ALA A 1 85 ? 10.411 -2.402 -9.017 1.00 98.00 85 ALA A N 1
ATOM 600 C CA . ALA A 1 85 ? 10.519 -1.299 -8.072 1.00 98.00 85 ALA A CA 1
ATOM 601 C C . ALA A 1 85 ? 10.538 -1.791 -6.621 1.00 98.00 85 ALA A C 1
ATOM 603 O O . ALA A 1 85 ? 9.909 -2.788 -6.242 1.00 98.00 85 ALA A O 1
ATOM 604 N N . LYS A 1 86 ? 11.193 -1.008 -5.760 1.00 98.56 86 LYS A N 1
ATOM 605 C CA . LYS A 1 86 ? 10.927 -1.041 -4.320 1.00 98.56 86 LYS A CA 1
ATOM 606 C C . LYS A 1 86 ? 9.990 0.108 -3.978 1.00 98.56 86 LYS A C 1
ATOM 608 O O . LYS A 1 86 ? 10.333 1.266 -4.184 1.00 98.56 86 LYS A O 1
ATOM 613 N N . LEU A 1 87 ? 8.841 -0.210 -3.402 1.00 98.62 87 LEU A N 1
ATOM 614 C CA . LEU A 1 87 ? 7.793 0.738 -3.060 1.00 98.62 87 LEU A CA 1
ATOM 615 C C . LEU A 1 87 ? 7.804 1.056 -1.563 1.00 98.62 87 LEU A C 1
ATOM 617 O O . LEU A 1 87 ? 8.117 0.211 -0.719 1.00 98.62 87 LEU A O 1
ATOM 621 N N . GLN A 1 88 ? 7.415 2.281 -1.228 1.00 98.81 88 GLN A N 1
ATOM 622 C CA . GLN A 1 88 ? 7.161 2.737 0.131 1.00 98.81 88 GLN A CA 1
ATOM 623 C C . GLN A 1 88 ? 5.669 3.011 0.317 1.00 98.81 88 GLN A C 1
ATOM 625 O O . GLN A 1 88 ? 5.087 3.850 -0.370 1.00 98.81 88 GLN A O 1
ATOM 630 N N . LEU A 1 89 ? 5.072 2.347 1.304 1.00 98.88 89 LEU A N 1
ATOM 631 C CA . LEU A 1 89 ? 3.733 2.640 1.797 1.00 98.88 89 LEU A CA 1
ATOM 632 C C . LEU A 1 89 ? 3.830 3.565 3.006 1.00 98.88 89 LEU A C 1
ATOM 634 O O . LEU A 1 89 ? 4.390 3.189 4.035 1.00 98.88 89 LEU A O 1
ATOM 638 N N . THR A 1 90 ? 3.209 4.735 2.909 1.00 98.88 90 THR A N 1
ATOM 639 C CA . THR A 1 90 ? 2.999 5.653 4.029 1.00 98.88 90 THR A CA 1
ATOM 640 C C . THR A 1 90 ? 1.527 5.632 4.425 1.00 98.88 90 THR A C 1
ATOM 642 O O . THR A 1 90 ? 0.656 5.974 3.625 1.00 98.88 90 THR A O 1
ATOM 645 N N . ALA A 1 91 ? 1.245 5.273 5.676 1.00 98.81 91 ALA A N 1
ATOM 646 C CA . ALA A 1 91 ? -0.072 5.408 6.287 1.00 98.81 91 ALA A CA 1
ATOM 647 C C . ALA A 1 91 ? -0.094 6.634 7.209 1.00 98.81 91 ALA A C 1
ATOM 649 O O . ALA A 1 91 ? 0.831 6.833 8.000 1.00 98.81 91 ALA A O 1
ATOM 650 N N . THR A 1 92 ? -1.164 7.430 7.159 1.00 98.75 92 THR A N 1
ATOM 651 C CA . THR A 1 92 ? -1.356 8.610 8.019 1.00 98.75 92 THR A CA 1
ATOM 652 C C . THR A 1 92 ? -2.756 8.625 8.628 1.00 98.75 92 THR A C 1
ATOM 654 O O . THR A 1 92 ? -3.752 8.557 7.909 1.00 98.75 92 THR A O 1
ATOM 657 N N . SER A 1 93 ? -2.840 8.770 9.953 1.00 97.62 93 SER A N 1
ATOM 658 C CA . SER A 1 93 ? -4.089 8.945 10.706 1.00 97.62 93 SER A CA 1
ATOM 659 C C . SER A 1 93 ? -3.934 10.098 11.701 1.00 97.62 93 SER A C 1
ATOM 661 O O . SER A 1 93 ? -3.304 9.952 12.753 1.00 97.62 93 SER A O 1
ATOM 663 N N . GLY A 1 94 ? -4.522 11.257 11.389 1.00 95.00 94 GLY A N 1
ATOM 664 C CA . GLY A 1 94 ? -4.299 12.486 12.157 1.00 95.00 94 GLY A CA 1
ATOM 665 C C . GLY A 1 94 ? -2.831 12.918 12.078 1.00 95.00 94 GLY A C 1
ATOM 666 O O . GLY A 1 94 ? -2.284 13.021 10.986 1.00 95.00 94 GLY A O 1
ATOM 667 N N . SER A 1 95 ? -2.186 13.133 13.226 1.00 95.31 95 SER A N 1
ATOM 668 C CA . SER A 1 95 ? -0.752 13.459 13.323 1.00 95.31 95 SER A CA 1
ATOM 669 C C . SER A 1 95 ? 0.174 12.234 13.347 1.00 95.31 95 SER A C 1
ATOM 671 O O . SER A 1 95 ? 1.388 12.384 13.469 1.00 95.31 95 SER A O 1
ATOM 673 N N . ARG A 1 96 ? -0.374 11.013 13.278 1.00 97.75 96 ARG A N 1
ATOM 674 C CA . ARG A 1 96 ? 0.397 9.766 13.375 1.00 97.75 96 ARG A CA 1
ATOM 675 C C . ARG A 1 96 ? 0.704 9.243 11.976 1.00 97.75 96 ARG A C 1
ATOM 677 O O . ARG A 1 96 ? -0.210 9.104 11.163 1.00 97.75 96 ARG A O 1
ATOM 684 N N . THR A 1 97 ? 1.964 8.886 11.746 1.00 98.31 97 THR A N 1
ATOM 685 C CA . THR A 1 97 ? 2.455 8.309 10.488 1.00 98.31 97 THR A CA 1
ATOM 686 C C . THR A 1 97 ? 3.157 6.982 10.763 1.00 98.31 97 THR A C 1
ATOM 688 O O . THR A 1 97 ? 3.800 6.823 11.799 1.00 98.31 97 THR A O 1
ATOM 691 N N . ALA A 1 98 ? 3.009 6.024 9.851 1.00 98.69 98 ALA A N 1
ATOM 692 C CA . ALA A 1 98 ? 3.744 4.766 9.834 1.00 98.69 98 ALA A CA 1
ATOM 693 C C . ALA A 1 98 ? 4.161 4.458 8.395 1.00 98.69 98 ALA A C 1
ATOM 695 O O . ALA A 1 98 ? 3.452 4.822 7.455 1.00 98.69 98 ALA A O 1
ATOM 696 N N . ILE A 1 99 ? 5.316 3.817 8.235 1.00 98.88 99 ILE A N 1
ATOM 697 C CA . ILE A 1 99 ? 5.913 3.525 6.932 1.00 98.88 99 ILE A CA 1
ATOM 698 C C . ILE A 1 99 ? 6.324 2.054 6.894 1.00 98.88 99 ILE A C 1
ATOM 700 O O . ILE A 1 99 ? 6.820 1.526 7.887 1.00 98.88 99 ILE A O 1
ATOM 704 N N . THR A 1 100 ? 6.141 1.414 5.743 1.00 98.81 100 THR A N 1
ATOM 705 C CA . THR A 1 100 ? 6.745 0.118 5.411 1.00 98.81 100 THR A CA 1
ATOM 706 C C . THR A 1 100 ? 7.157 0.097 3.940 1.00 98.81 100 THR A C 1
ATOM 708 O O . THR A 1 100 ? 6.768 0.979 3.172 1.00 98.81 100 THR A O 1
ATOM 711 N N . THR A 1 101 ? 7.947 -0.896 3.539 1.00 98.75 101 THR A N 1
ATOM 712 C CA . THR A 1 101 ? 8.373 -1.078 2.146 1.00 98.75 101 THR A CA 1
ATOM 713 C C . THR A 1 101 ? 8.081 -2.487 1.660 1.00 98.75 101 THR A C 1
ATOM 715 O O . THR A 1 101 ? 8.229 -3.437 2.426 1.00 98.75 101 THR A O 1
ATOM 718 N N . PHE A 1 102 ? 7.746 -2.612 0.383 1.00 98.75 102 PHE A N 1
ATOM 719 C CA . PHE A 1 102 ? 7.526 -3.871 -0.332 1.00 98.75 102 PHE A CA 1
ATOM 720 C C . PHE A 1 102 ? 8.009 -3.717 -1.783 1.00 98.75 102 PHE A C 1
ATOM 722 O O . PHE A 1 102 ? 8.443 -2.631 -2.162 1.00 98.75 102 PHE A O 1
ATOM 729 N N . SER A 1 103 ? 7.962 -4.777 -2.581 1.00 98.38 103 SER A N 1
ATOM 730 C CA . SER A 1 103 ? 8.404 -4.764 -3.979 1.00 98.38 103 SER A CA 1
ATOM 731 C C . SER A 1 103 ? 7.301 -5.173 -4.949 1.00 98.38 103 SER A C 1
ATOM 733 O O . SER A 1 103 ? 6.382 -5.912 -4.582 1.00 98.38 103 SER A O 1
ATOM 735 N N . ASP A 1 104 ? 7.409 -4.665 -6.176 1.00 97.38 104 ASP A N 1
ATOM 736 C CA . ASP A 1 104 ? 6.786 -5.265 -7.352 1.00 97.38 104 ASP A CA 1
ATOM 737 C C . ASP A 1 104 ? 7.842 -6.129 -8.049 1.00 97.38 104 ASP A C 1
ATOM 739 O O . ASP A 1 104 ? 8.920 -5.656 -8.423 1.00 97.38 104 ASP A O 1
ATOM 743 N N . ALA A 1 105 ? 7.551 -7.414 -8.173 1.00 94.62 105 ALA A N 1
ATOM 744 C CA . ALA A 1 105 ? 8.478 -8.419 -8.634 1.00 94.62 105 ALA A CA 1
ATOM 745 C C . ALA A 1 105 ? 8.874 -8.131 -10.087 1.00 94.62 105 ALA A C 1
ATOM 747 O O . ALA A 1 105 ? 8.043 -7.697 -10.892 1.00 94.62 105 ALA A O 1
ATOM 748 N N . PRO A 1 106 ? 10.119 -8.432 -10.491 1.00 89.56 106 PRO A N 1
ATOM 749 C CA . PRO A 1 106 ? 10.434 -8.485 -11.907 1.00 89.56 106 PRO A CA 1
ATOM 750 C C . PRO A 1 106 ? 9.490 -9.487 -12.580 1.00 89.56 106 PRO A C 1
ATOM 752 O O . PRO A 1 106 ? 9.270 -10.586 -12.059 1.00 89.56 106 PRO A O 1
ATO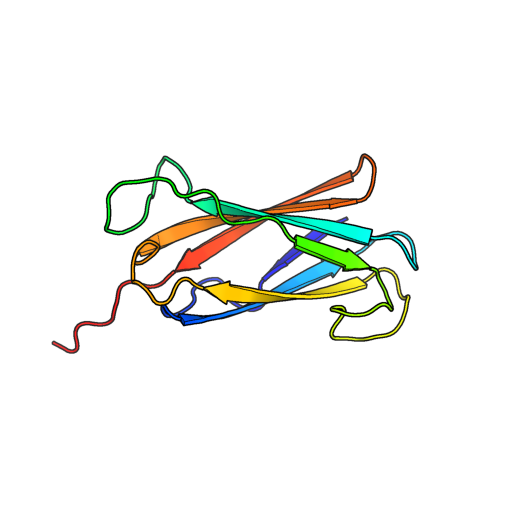M 755 N N . ASN A 1 107 ? 8.945 -9.130 -13.748 1.00 73.06 107 ASN A N 1
ATOM 756 C CA . ASN A 1 107 ? 8.233 -10.091 -14.583 1.00 73.06 107 ASN A CA 1
ATOM 757 C C . ASN A 1 107 ? 9.138 -11.313 -14.740 1.00 73.06 107 ASN A C 1
ATOM 759 O O . ASN A 1 107 ? 10.246 -11.201 -15.269 1.00 73.06 107 ASN A O 1
ATOM 763 N N . LYS A 1 108 ? 8.694 -12.470 -14.236 1.00 55.12 108 LYS A N 1
ATOM 764 C CA . LYS A 1 108 ? 9.416 -13.727 -14.412 1.00 55.12 108 LYS A CA 1
ATOM 765 C C . LYS A 1 108 ? 9.401 -14.011 -15.912 1.00 55.12 108 LYS A C 1
ATOM 767 O O . LYS A 1 108 ? 8.445 -14.587 -16.424 1.00 55.12 108 LYS A O 1
ATOM 772 N N . ILE A 1 109 ? 10.434 -13.580 -16.631 1.00 44.56 109 ILE A N 1
ATOM 773 C CA . ILE A 1 109 ? 10.735 -14.174 -17.925 1.00 44.56 109 ILE A CA 1
ATOM 774 C C . ILE A 1 109 ? 11.054 -15.620 -17.566 1.00 44.56 109 ILE A C 1
ATOM 776 O O . ILE A 1 109 ? 12.064 -15.897 -16.921 1.00 44.56 109 ILE A O 1
ATOM 780 N N . VAL A 1 110 ? 10.121 -16.524 -17.853 1.00 42.44 110 VAL A N 1
ATOM 781 C CA . VAL A 1 110 ? 10.404 -17.955 -17.837 1.00 42.44 110 VAL A CA 1
ATOM 782 C C . VAL A 1 110 ? 11.525 -18.172 -18.849 1.00 42.44 110 VAL A C 1
ATOM 784 O O . VAL A 1 110 ? 11.306 -18.055 -20.051 1.00 42.44 110 VAL A O 1
ATOM 787 N N . SER A 1 111 ? 12.739 -18.356 -18.331 1.00 42.06 111 SER A N 1
ATOM 788 C CA . SER A 1 111 ? 13.903 -18.836 -19.072 1.00 42.06 111 SER A CA 1
ATOM 789 C C . SER A 1 111 ? 13.742 -20.309 -19.401 1.00 42.06 111 SER A C 1
ATOM 791 O O . SER A 1 111 ? 13.347 -21.039 -18.458 1.00 42.06 111 SER A O 1
#